Protein AF-A0A2W6TET0-F1 (afdb_monomer_lite)

Foldseek 3Di:
DVVVPDDDPDLAPVSVVVVCVVCVVCDPPPDPDDDDPPDDSNLCNLLVVPPVDDPVSSVVSNVVPDDDDD

pLDDT: mean 95.27, std 4.67, range [61.19, 98.25]

Secondary structure (DSSP, 8-state):
-GGGTS--S--SHHHHHHHHHHHGGGBTTTB-PPP--SSSHHHHHHTTT-TTS-HHHHHHHHHHT-----

Sequence (70 aa):
QFTDFLQVEDNSLAARDLLLDKYQGWIGSRWWILSNPTYGGWEGAAINNAWSLPADLRNGAKREALEVAR

Radius of gyration: 13.4 Å; chains: 1; bounding box: 26×30×34 Å

Structure (mmCIF, N/CA/C/O backbone):
data_AF-A0A2W6TET0-F1
#
_entry.id   AF-A0A2W6TET0-F1
#
loop_
_atom_site.group_PDB
_atom_site.id
_atom_site.type_symbol
_atom_site.label_atom_id
_atom_site.label_alt_id
_atom_site.label_comp_id
_atom_site.label_asym_id
_atom_site.label_entity_id
_atom_site.label_seq_id
_atom_site.pdbx_PDB_ins_code
_atom_site.Cartn_x
_atom_site.Cartn_y
_atom_site.Cartn_z
_atom_site.occupancy
_atom_site.B_iso_or_equiv
_atom_site.auth_seq_id
_atom_site.auth_comp_id
_atom_site.auth_asym_id
_atom_site.auth_atom_id
_atom_site.pdbx_PDB_model_num
ATOM 1 N N . GLN A 1 1 ? -3.823 4.396 3.510 1.00 87.81 1 GLN A N 1
ATOM 2 C CA . GLN A 1 1 ? -2.733 3.404 3.338 1.00 87.81 1 GLN A CA 1
ATOM 3 C C . GLN A 1 1 ? -2.039 3.191 4.682 1.00 87.81 1 GLN A C 1
ATOM 5 O O . GLN A 1 1 ? -2.191 4.040 5.543 1.00 87.81 1 GLN A O 1
ATOM 10 N N . PHE A 1 2 ? -1.285 2.102 4.903 1.00 93.56 2 PHE A N 1
ATOM 11 C CA . PHE A 1 2 ? -0.584 1.906 6.195 1.00 93.56 2 PHE A CA 1
ATOM 12 C C . PHE A 1 2 ? 0.393 3.032 6.546 1.00 93.56 2 PHE A C 1
ATOM 14 O O . PHE A 1 2 ? 0.503 3.396 7.710 1.00 93.56 2 PHE A O 1
ATOM 21 N N . THR A 1 3 ? 1.030 3.631 5.541 1.00 93.00 3 THR A N 1
ATOM 22 C CA . THR A 1 3 ? 1.961 4.757 5.700 1.00 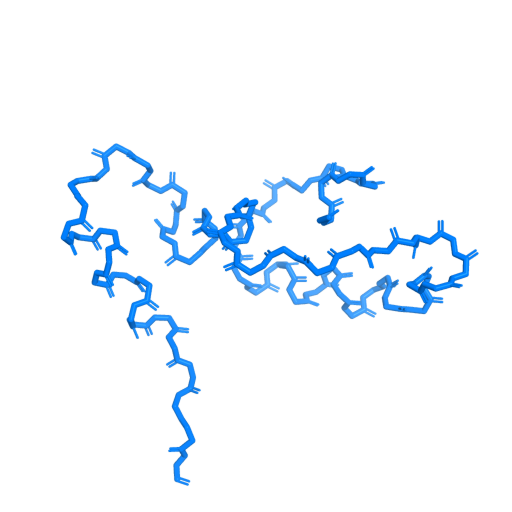93.00 3 THR A CA 1
ATOM 23 C C . THR A 1 3 ? 1.321 6.020 6.276 1.00 93.00 3 THR A C 1
ATOM 25 O O . THR A 1 3 ? 2.039 6.894 6.740 1.00 93.00 3 THR A O 1
ATOM 28 N N . ASP A 1 4 ? -0.011 6.114 6.285 1.00 95.81 4 ASP A N 1
ATOM 29 C CA . ASP A 1 4 ? -0.724 7.232 6.915 1.00 95.81 4 ASP A CA 1
ATOM 30 C C . ASP A 1 4 ? -0.784 7.081 8.446 1.00 95.81 4 ASP A C 1
ATOM 32 O O . ASP A 1 4 ? -1.095 8.036 9.154 1.00 95.81 4 ASP A O 1
ATOM 36 N N . PHE A 1 5 ? -0.504 5.880 8.966 1.00 95.56 5 PHE A N 1
ATOM 37 C CA . PHE A 1 5 ? -0.669 5.536 10.380 1.00 95.56 5 PHE A CA 1
ATOM 38 C C . PHE A 1 5 ? 0.617 5.052 11.056 1.00 95.56 5 PHE A C 1
ATOM 40 O O . PHE A 1 5 ? 0.707 5.087 12.283 1.00 95.56 5 PHE A O 1
ATOM 47 N N . LEU A 1 6 ? 1.594 4.573 10.282 1.00 94.75 6 LEU A N 1
ATOM 48 C CA . LEU A 1 6 ? 2.878 4.086 10.781 1.00 94.75 6 LEU A CA 1
ATOM 49 C C . LEU A 1 6 ? 3.977 4.171 9.721 1.00 94.75 6 LEU A C 1
ATOM 51 O O . LEU A 1 6 ? 3.708 4.245 8.522 1.00 94.75 6 LEU A O 1
ATOM 55 N N . GLN A 1 7 ? 5.226 4.095 10.175 1.00 94.69 7 GLN A N 1
ATOM 56 C CA . GLN A 1 7 ? 6.384 3.912 9.308 1.00 94.69 7 GLN A CA 1
ATOM 57 C C . GLN A 1 7 ? 6.495 2.445 8.876 1.00 94.69 7 GLN A C 1
ATOM 59 O O . GLN A 1 7 ? 6.519 1.537 9.706 1.00 94.69 7 GLN A O 1
ATOM 64 N N . VAL A 1 8 ? 6.549 2.219 7.564 1.00 94.88 8 VAL A N 1
ATOM 65 C CA . VAL A 1 8 ? 6.770 0.899 6.959 1.00 94.88 8 VAL A CA 1
ATOM 66 C C . VAL A 1 8 ? 8.262 0.772 6.652 1.00 94.88 8 VAL A C 1
ATOM 68 O O . VAL A 1 8 ? 8.722 1.354 5.675 1.00 94.88 8 VAL A O 1
ATOM 71 N N . GLU A 1 9 ? 9.010 0.057 7.496 1.00 94.94 9 GLU A N 1
ATOM 72 C CA . GLU A 1 9 ? 10.470 -0.109 7.335 1.00 94.94 9 GLU A CA 1
ATOM 73 C C . GLU A 1 9 ? 10.826 -1.090 6.206 1.00 94.94 9 GLU A C 1
ATOM 75 O O . GLU A 1 9 ? 11.701 -0.815 5.389 1.00 94.94 9 GLU A O 1
ATOM 80 N N . ASP A 1 10 ? 10.119 -2.223 6.136 1.00 96.69 10 ASP A N 1
ATOM 81 C CA . ASP A 1 10 ? 10.190 -3.174 5.024 1.00 96.69 10 ASP A CA 1
ATOM 82 C C . ASP A 1 10 ? 8.908 -3.079 4.193 1.00 96.69 10 ASP A C 1
ATOM 84 O O . ASP A 1 10 ? 7.817 -3.421 4.655 1.00 96.69 10 ASP A O 1
ATOM 88 N N . ASN A 1 11 ? 9.043 -2.600 2.956 1.00 96.19 11 ASN A N 1
ATOM 89 C CA . ASN A 1 11 ? 7.941 -2.487 2.009 1.00 96.19 11 ASN A CA 1
ATOM 90 C C . ASN A 1 11 ? 7.900 -3.671 1.029 1.00 96.19 11 ASN A C 1
ATOM 92 O O . ASN A 1 11 ? 7.857 -3.464 -0.184 1.00 96.19 11 ASN A O 1
ATOM 96 N N . SER A 1 12 ? 7.931 -4.899 1.546 1.00 97.00 12 SER A N 1
ATOM 97 C CA . SER A 1 12 ? 7.629 -6.137 0.816 1.00 97.00 12 SER A CA 1
ATOM 98 C C . SER A 1 12 ? 6.151 -6.528 0.982 1.00 97.00 12 SER A C 1
ATOM 100 O O . SER A 1 12 ? 5.508 -6.123 1.951 1.00 97.00 12 SER A O 1
ATOM 102 N N . LEU A 1 13 ? 5.578 -7.308 0.054 1.00 95.06 13 LEU A N 1
ATOM 103 C CA . LEU A 1 13 ? 4.181 -7.770 0.182 1.00 95.06 13 LEU A CA 1
ATOM 104 C C . LEU A 1 13 ? 3.976 -8.565 1.482 1.00 95.06 13 LEU A C 1
ATOM 106 O O . LEU A 1 13 ? 3.103 -8.223 2.273 1.00 95.06 13 LEU A O 1
ATOM 110 N N . ALA A 1 14 ? 4.874 -9.513 1.768 1.00 96.12 14 ALA A N 1
ATOM 111 C CA . ALA A 1 14 ? 4.825 -10.330 2.979 1.00 96.12 14 ALA A CA 1
ATOM 112 C C . ALA A 1 14 ? 4.900 -9.498 4.274 1.00 96.12 14 ALA A C 1
ATOM 114 O O . ALA A 1 14 ? 4.148 -9.745 5.215 1.00 96.12 14 ALA A O 1
ATOM 115 N N . ALA A 1 15 ? 5.766 -8.479 4.343 1.00 96.94 15 ALA A N 1
ATOM 116 C CA . ALA A 1 15 ? 5.827 -7.608 5.519 1.00 96.94 15 ALA A CA 1
ATOM 117 C C . ALA A 1 15 ? 4.547 -6.779 5.697 1.00 96.94 15 ALA A C 1
ATOM 119 O O . ALA A 1 15 ? 4.120 -6.522 6.825 1.00 96.94 15 ALA A O 1
ATOM 120 N N . ARG A 1 16 ? 3.902 -6.377 4.597 1.00 95.75 16 ARG A N 1
ATOM 121 C CA . ARG A 1 16 ? 2.618 -5.669 4.653 1.00 95.75 16 ARG A CA 1
ATOM 122 C C . ARG A 1 16 ? 1.483 -6.577 5.117 1.00 95.75 16 ARG A C 1
ATOM 124 O O . ARG A 1 16 ? 0.645 -6.096 5.877 1.00 95.75 16 ARG A O 1
ATOM 131 N N . ASP A 1 17 ? 1.486 -7.853 4.747 1.00 96.00 17 ASP A N 1
ATOM 132 C CA . ASP A 1 17 ? 0.523 -8.830 5.269 1.00 96.00 17 ASP A CA 1
ATOM 133 C C . ASP A 1 17 ? 0.694 -9.015 6.782 1.00 96.00 17 ASP A C 1
ATOM 135 O O . ASP A 1 17 ? -0.276 -8.933 7.529 1.00 96.00 17 ASP A O 1
ATOM 139 N N . LEU A 1 18 ? 1.935 -9.096 7.278 1.00 97.44 18 LEU A N 1
ATOM 140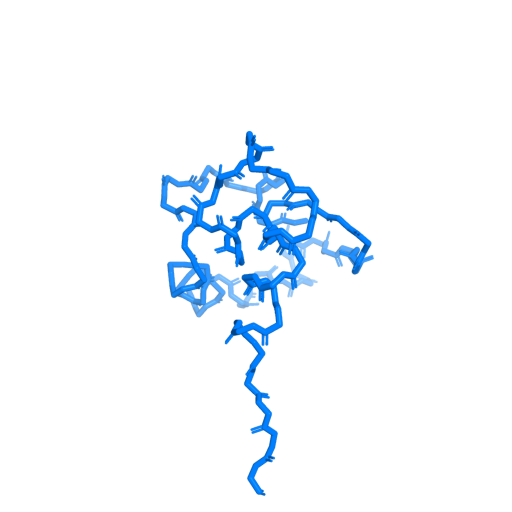 C CA . LEU A 1 18 ? 2.206 -9.139 8.722 1.00 97.44 18 LEU A CA 1
ATOM 141 C C . LEU A 1 18 ? 1.735 -7.870 9.459 1.00 97.44 18 LEU A C 1
ATOM 143 O O . LEU A 1 18 ? 1.266 -7.939 10.600 1.00 97.44 18 LEU A O 1
ATOM 147 N N . LEU A 1 19 ? 1.848 -6.693 8.831 1.00 96.81 19 LEU A N 1
ATOM 148 C CA . LEU A 1 19 ? 1.294 -5.447 9.374 1.00 96.81 19 LEU A CA 1
ATOM 149 C C . LEU A 1 19 ? -0.238 -5.479 9.409 1.00 96.81 19 LEU A C 1
ATOM 151 O O . LEU A 1 19 ? -0.825 -5.027 10.396 1.00 96.81 19 LEU A O 1
ATOM 155 N N . LEU A 1 20 ? -0.880 -6.012 8.365 1.00 96.19 20 LEU A N 1
ATOM 156 C CA . LEU A 1 20 ? -2.325 -6.217 8.345 1.00 96.19 20 LEU A CA 1
ATOM 157 C C . LEU A 1 20 ? -2.739 -7.147 9.484 1.00 96.19 20 LEU A C 1
ATOM 159 O O . LEU A 1 20 ? -3.577 -6.759 10.293 1.00 96.19 20 LEU A O 1
ATOM 163 N N . ASP A 1 21 ? -2.100 -8.307 9.616 1.00 98.12 21 ASP A N 1
ATOM 164 C CA . ASP A 1 21 ? -2.411 -9.283 10.659 1.00 98.12 21 ASP A CA 1
ATOM 165 C C . ASP A 1 21 ? -2.319 -8.677 12.059 1.00 98.12 21 ASP A C 1
ATOM 167 O O . ASP A 1 21 ? -3.210 -8.870 12.891 1.00 98.12 21 ASP A O 1
ATOM 171 N N . LYS A 1 22 ? -1.271 -7.882 12.301 1.00 97.62 22 LYS A N 1
ATOM 172 C CA . LYS A 1 22 ? -1.021 -7.228 13.587 1.00 97.62 22 LYS A CA 1
ATOM 173 C C . LYS A 1 22 ? -2.036 -6.133 13.921 1.00 97.62 22 LYS A C 1
ATOM 175 O O . LYS A 1 22 ? -2.381 -5.969 15.092 1.00 97.62 22 LYS A O 1
ATOM 180 N N . TYR A 1 23 ? -2.478 -5.354 12.933 1.00 97.38 23 TYR A N 1
ATOM 181 C CA . TYR A 1 23 ? -3.253 -4.128 13.164 1.00 97.38 23 TYR A CA 1
ATOM 182 C C . TYR A 1 23 ? -4.682 -4.151 12.608 1.00 97.38 23 TYR A C 1
ATOM 184 O O . TYR A 1 23 ? -5.407 -3.176 12.794 1.00 97.38 23 TYR A O 1
ATOM 192 N N . GLN A 1 24 ? -5.140 -5.240 11.983 1.00 97.19 24 GLN A N 1
ATOM 193 C CA . GLN A 1 24 ? -6.478 -5.329 11.379 1.00 97.19 24 GLN A CA 1
ATOM 194 C C . GLN A 1 24 ? -7.612 -4.947 12.343 1.00 97.19 24 GLN A C 1
ATOM 196 O O . GLN A 1 24 ? -8.551 -4.267 11.938 1.00 97.19 24 GLN A O 1
ATOM 201 N N . GLY A 1 25 ? -7.496 -5.268 13.638 1.00 98.12 25 GLY A N 1
ATOM 202 C CA . GLY A 1 25 ? -8.495 -4.897 14.652 1.00 98.12 25 GLY A CA 1
ATOM 203 C C . GLY A 1 25 ? -8.620 -3.387 14.921 1.00 98.12 25 GLY A C 1
ATOM 204 O O . GLY A 1 25 ? -9.549 -2.951 15.601 1.00 98.12 25 GLY A O 1
ATOM 205 N N . TRP A 1 26 ? -7.689 -2.570 14.423 1.00 97.94 26 TRP A N 1
ATOM 206 C CA . TRP A 1 26 ? -7.731 -1.108 14.541 1.00 97.94 26 TRP A CA 1
ATOM 207 C C . TRP A 1 26 ? -8.440 -0.444 13.357 1.00 97.94 26 TRP A C 1
ATOM 209 O O . TRP A 1 26 ? -8.845 0.717 13.465 1.00 97.94 26 TRP A O 1
ATOM 219 N N . ILE A 1 27 ? -8.620 -1.161 12.246 1.00 97.00 27 ILE A N 1
ATOM 220 C CA . ILE A 1 27 ? -9.320 -0.651 11.067 1.00 97.00 27 ILE A CA 1
ATOM 221 C C . ILE A 1 27 ? -10.805 -0.464 11.417 1.00 97.00 27 ILE A C 1
ATOM 223 O O . ILE A 1 27 ? -11.459 -1.371 11.919 1.00 97.00 27 ILE A O 1
ATOM 227 N N . GLY A 1 28 ? -11.330 0.741 11.192 1.00 96.75 28 GLY A N 1
ATOM 228 C CA . GLY A 1 28 ? -12.709 1.129 11.507 1.00 96.75 28 GLY A CA 1
ATOM 229 C C . GLY A 1 28 ? -12.948 1.611 12.944 1.00 96.75 28 GLY A C 1
ATOM 230 O O . GLY A 1 28 ? -14.039 2.098 13.231 1.00 96.75 28 GLY A O 1
ATOM 231 N N . SER A 1 29 ? -11.953 1.525 13.834 1.00 96.50 29 SER A N 1
ATOM 232 C CA . SER A 1 29 ? -12.068 1.975 15.235 1.00 96.50 29 SER A CA 1
ATOM 233 C C . SER A 1 29 ? -11.030 3.027 15.630 1.00 96.50 29 SER A C 1
ATOM 235 O O . SER A 1 29 ? -11.344 3.973 16.349 1.00 96.50 29 SER A O 1
ATOM 237 N N . ARG A 1 30 ? -9.791 2.866 15.158 1.00 97.50 30 ARG A N 1
ATOM 238 C CA . ARG A 1 30 ? -8.678 3.810 15.352 1.00 97.50 30 ARG A CA 1
ATOM 239 C C . ARG A 1 30 ? -8.145 4.327 14.023 1.00 97.50 30 ARG A C 1
ATOM 241 O O . ARG A 1 30 ? -7.702 5.468 13.945 1.00 97.50 30 ARG A O 1
ATOM 248 N N . TRP A 1 31 ? -8.177 3.487 12.989 1.00 97.75 31 TRP A N 1
ATOM 249 C CA . TRP A 1 31 ? -7.754 3.820 11.634 1.00 97.75 31 TRP A CA 1
ATOM 250 C C . TRP A 1 31 ? -8.952 3.785 10.693 1.00 97.75 31 TRP A C 1
ATOM 252 O O . TRP A 1 31 ? -9.502 2.721 10.411 1.00 97.75 31 TRP A O 1
ATOM 262 N N . TRP A 1 32 ? -9.337 4.941 10.162 1.00 97.38 32 TRP A N 1
ATOM 263 C CA . TRP A 1 32 ? -10.329 5.024 9.092 1.00 97.38 32 TRP A CA 1
ATOM 264 C C . TRP A 1 32 ? -9.607 5.024 7.752 1.00 97.38 32 TRP A C 1
ATOM 266 O O . TRP A 1 32 ? -9.036 6.028 7.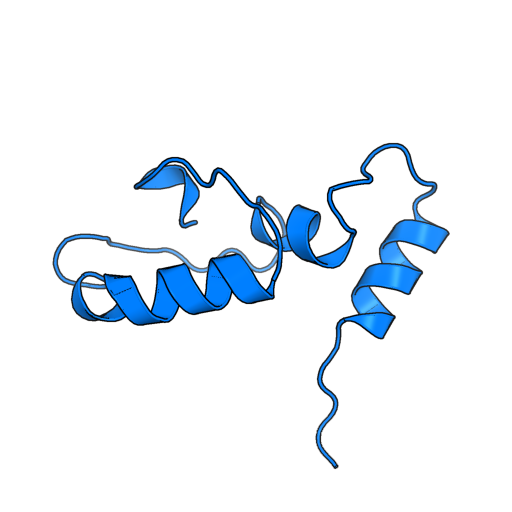332 1.00 97.38 32 TRP A O 1
ATOM 276 N N . ILE A 1 33 ? -9.585 3.858 7.109 1.00 95.25 33 ILE A N 1
ATOM 277 C CA . ILE A 1 33 ? -8.872 3.640 5.851 1.00 95.25 33 ILE A CA 1
ATOM 278 C C . ILE A 1 33 ? -9.843 3.796 4.685 1.00 95.25 33 ILE A C 1
ATOM 280 O O . ILE A 1 33 ? -10.893 3.160 4.657 1.00 95.25 33 ILE A O 1
ATOM 284 N N . LEU A 1 34 ? -9.461 4.606 3.698 1.00 95.19 34 LEU A N 1
ATOM 285 C CA . LEU A 1 34 ? -10.163 4.706 2.422 1.00 95.19 34 LEU A CA 1
ATOM 286 C C . LEU A 1 34 ? -9.517 3.790 1.381 1.00 95.19 34 LEU A C 1
ATOM 288 O O . LEU A 1 34 ? -8.290 3.650 1.326 1.00 95.19 34 LEU A O 1
ATOM 292 N N . SER A 1 35 ? -10.346 3.191 0.528 1.00 94.50 35 SER A N 1
ATOM 293 C CA . SER A 1 35 ? -9.886 2.401 -0.611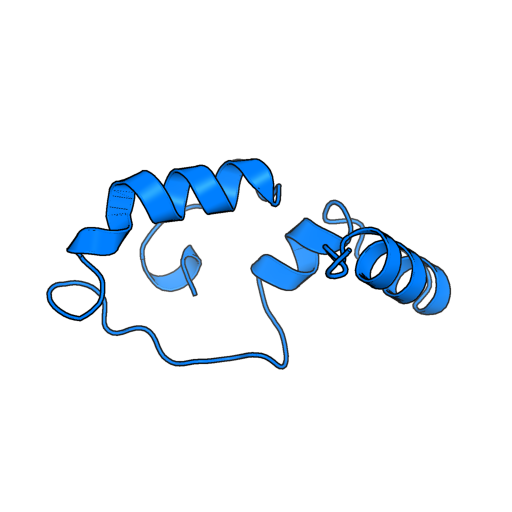 1.00 94.50 35 SER A CA 1
ATOM 294 C C . SER A 1 35 ? -9.186 3.294 -1.638 1.00 94.50 35 SER A C 1
ATOM 296 O O . SER A 1 35 ? -9.790 4.236 -2.151 1.00 94.50 35 SER A O 1
ATOM 298 N N . ASN A 1 36 ? -7.939 2.966 -1.983 1.00 94.69 36 ASN A N 1
ATOM 299 C CA . ASN A 1 36 ? -7.211 3.575 -3.098 1.00 94.69 36 ASN A CA 1
ATOM 300 C C . ASN A 1 36 ? -6.533 2.478 -3.942 1.00 94.69 36 ASN A C 1
ATOM 302 O O . ASN A 1 36 ? -5.385 2.121 -3.658 1.00 94.69 36 ASN A O 1
ATOM 306 N N . PRO A 1 37 ? -7.235 1.936 -4.955 1.00 94.88 37 PRO A N 1
ATOM 307 C CA . PRO A 1 37 ? -6.704 0.897 -5.836 1.00 94.88 37 PRO A CA 1
ATOM 308 C C . PRO A 1 37 ? -5.847 1.449 -6.988 1.00 94.88 37 PRO A C 1
ATOM 310 O O . PRO A 1 37 ? -5.332 0.669 -7.782 1.00 94.88 37 PRO A O 1
ATOM 313 N N . THR A 1 38 ? -5.691 2.771 -7.108 1.00 94.56 38 THR A N 1
ATOM 314 C CA . THR A 1 38 ? -4.993 3.385 -8.248 1.00 94.56 38 THR A CA 1
ATOM 315 C C . THR A 1 38 ? -3.488 3.501 -8.014 1.00 94.56 38 THR A C 1
ATOM 317 O O . THR A 1 38 ? -2.722 3.337 -8.959 1.00 94.56 38 THR A O 1
ATOM 320 N N . TYR A 1 39 ? -3.051 3.798 -6.783 1.00 93.81 39 TYR A N 1
ATOM 321 C CA . TYR A 1 39 ? -1.629 3.988 -6.470 1.00 93.81 39 TYR A CA 1
ATOM 322 C C . TYR A 1 39 ? -1.297 3.861 -4.977 1.00 93.81 39 TYR A C 1
ATOM 324 O O . TYR A 1 39 ? -2.167 3.903 -4.101 1.00 93.81 39 TYR A O 1
ATOM 332 N N . GLY A 1 40 ? 0.004 3.810 -4.689 1.00 94.19 40 GLY A N 1
ATOM 333 C CA . GLY A 1 40 ? 0.626 4.196 -3.419 1.00 94.19 40 GLY A CA 1
ATOM 334 C C . GLY A 1 40 ? 1.576 3.139 -2.868 1.00 94.19 40 GLY A C 1
ATOM 335 O O . GLY A 1 40 ? 2.111 2.347 -3.633 1.00 94.19 40 GLY A O 1
ATOM 336 N N . GLY A 1 41 ? 1.835 3.129 -1.556 1.00 93.31 41 GLY A N 1
ATOM 337 C CA . GLY A 1 41 ? 2.950 2.343 -0.997 1.00 93.31 41 GLY A CA 1
ATOM 338 C C . GLY A 1 41 ? 2.896 0.836 -1.304 1.00 93.31 41 GLY A C 1
ATOM 339 O O . GLY A 1 41 ? 3.935 0.200 -1.466 1.00 93.31 41 GLY A O 1
ATOM 340 N N . TRP A 1 42 ? 1.688 0.282 -1.454 1.00 94.44 42 TRP A N 1
ATOM 341 C CA . TRP A 1 42 ? 1.460 -1.113 -1.848 1.00 94.44 42 TRP A CA 1
ATOM 342 C C . TRP A 1 42 ? 1.920 -1.422 -3.283 1.00 94.44 42 TRP A C 1
ATOM 344 O O . TRP A 1 42 ? 2.351 -2.537 -3.555 1.00 94.44 42 TRP A O 1
ATOM 354 N N . GLU A 1 43 ? 1.883 -0.445 -4.194 1.00 95.81 43 GLU A N 1
ATOM 355 C CA . GLU A 1 43 ? 2.366 -0.608 -5.568 1.00 95.81 43 GLU A CA 1
ATOM 356 C C . GLU A 1 43 ? 3.883 -0.802 -5.580 1.00 95.81 43 GLU A C 1
ATOM 358 O O . GLU A 1 43 ? 4.390 -1.668 -6.289 1.00 95.81 43 GLU A O 1
ATOM 363 N N . GLY A 1 44 ? 4.594 -0.036 -4.742 1.00 96.12 44 GLY A N 1
ATOM 364 C CA . GLY A 1 44 ? 6.035 -0.182 -4.547 1.00 96.12 44 GLY A CA 1
ATOM 365 C C . GLY A 1 44 ? 6.407 -1.593 -4.099 1.00 96.12 44 GLY A C 1
ATOM 366 O O . GLY A 1 44 ? 7.342 -2.174 -4.643 1.00 96.12 44 GLY A O 1
ATOM 367 N N . ALA A 1 45 ? 5.627 -2.182 -3.190 1.00 96.44 45 ALA A N 1
ATOM 368 C CA . ALA A 1 45 ? 5.862 -3.542 -2.712 1.00 96.44 45 ALA A CA 1
ATOM 369 C C . ALA A 1 45 ? 5.759 -4.596 -3.827 1.00 96.44 45 ALA A C 1
ATOM 371 O O . ALA A 1 45 ? 6.584 -5.504 -3.885 1.00 96.44 45 ALA A O 1
ATOM 372 N N . ALA A 1 46 ? 4.813 -4.437 -4.758 1.00 96.19 46 ALA A N 1
ATOM 373 C CA . ALA A 1 46 ? 4.637 -5.351 -5.890 1.00 96.19 46 ALA A CA 1
ATOM 374 C C . ALA A 1 46 ? 5.764 -5.275 -6.940 1.00 96.19 46 ALA A C 1
ATOM 376 O O . ALA A 1 46 ? 5.894 -6.173 -7.766 1.00 96.19 46 ALA A O 1
ATOM 377 N N . ILE A 1 47 ? 6.578 -4.213 -6.929 1.00 97.19 47 ILE A N 1
ATOM 378 C CA . ILE A 1 47 ? 7.702 -4.023 -7.863 1.00 97.19 47 ILE A CA 1
ATOM 379 C C . ILE A 1 47 ? 9.064 -4.014 -7.157 1.00 97.19 47 ILE A C 1
ATOM 381 O O . ILE A 1 47 ? 10.032 -3.476 -7.694 1.00 97.19 47 ILE A O 1
ATOM 385 N N . ASN A 1 48 ? 9.142 -4.547 -5.933 1.00 96.06 48 ASN A N 1
ATOM 386 C CA . ASN A 1 48 ? 10.350 -4.530 -5.101 1.00 96.06 48 ASN A CA 1
ATOM 387 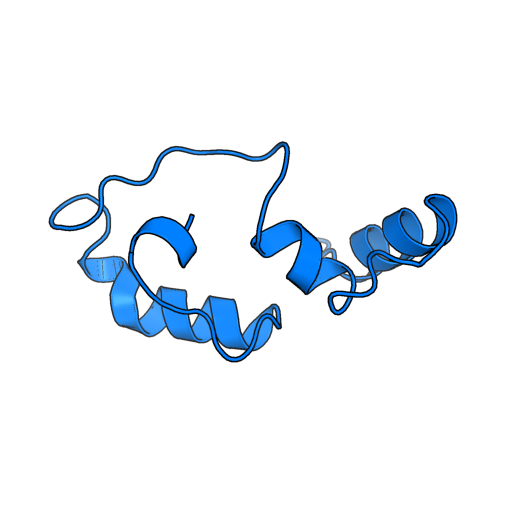C C . ASN A 1 48 ? 10.968 -3.122 -4.942 1.00 96.06 48 ASN A C 1
ATOM 389 O O . ASN A 1 48 ? 12.182 -2.935 -4.977 1.00 96.06 48 ASN A O 1
ATOM 393 N N . ASN A 1 49 ? 10.114 -2.104 -4.829 1.00 96.75 49 ASN A N 1
ATOM 394 C CA . ASN A 1 49 ? 10.468 -0.687 -4.715 1.00 96.75 49 ASN A CA 1
ATOM 395 C C . ASN A 1 49 ? 11.304 -0.130 -5.892 1.00 96.75 49 ASN A C 1
ATOM 397 O O . ASN A 1 49 ? 11.840 0.976 -5.808 1.00 96.75 49 ASN A O 1
ATOM 401 N N . ALA A 1 50 ? 11.384 -0.850 -7.017 1.00 97.12 50 ALA A N 1
ATOM 402 C CA . ALA A 1 50 ? 12.245 -0.530 -8.152 1.00 97.12 50 ALA A CA 1
ATOM 403 C C . ALA A 1 50 ? 11.601 0.482 -9.124 1.00 97.12 50 ALA A C 1
ATOM 405 O O . ALA A 1 50 ? 11.340 0.198 -10.294 1.00 97.12 50 ALA A O 1
ATOM 406 N N . TRP A 1 51 ? 11.338 1.700 -8.643 1.00 96.31 51 TRP A N 1
ATOM 407 C CA . TRP A 1 51 ? 10.675 2.764 -9.416 1.00 96.31 51 TRP A CA 1
ATOM 408 C C . TRP A 1 51 ? 11.461 3.261 -10.631 1.00 96.31 51 TRP A C 1
ATOM 410 O O . TRP A 1 51 ? 10.862 3.798 -11.561 1.00 96.31 51 TRP A O 1
ATOM 420 N N . SER A 1 52 ? 12.781 3.072 -10.635 1.00 97.69 52 SER A N 1
ATOM 421 C CA . SER A 1 52 ? 13.656 3.417 -11.759 1.00 97.69 52 SER A CA 1
ATOM 422 C C . SER A 1 52 ? 13.507 2.475 -12.956 1.00 97.69 52 SER A C 1
ATOM 424 O O . SER A 1 52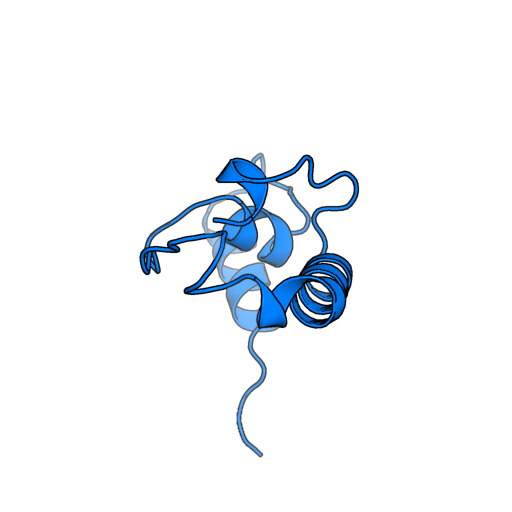 ? 14.029 2.779 -14.029 1.00 97.69 52 SER A O 1
ATOM 426 N N . LEU A 1 53 ? 12.806 1.344 -12.803 1.00 97.06 53 LEU A N 1
ATOM 427 C CA . LEU A 1 53 ? 12.576 0.421 -13.905 1.00 97.06 53 LEU A CA 1
ATOM 428 C C . LEU A 1 53 ? 11.637 1.021 -14.970 1.00 97.06 53 LEU A C 1
ATOM 430 O O . LEU A 1 53 ? 10.642 1.684 -14.638 1.00 97.06 53 LEU A O 1
ATOM 434 N N . PRO A 1 54 ? 11.891 0.711 -16.255 1.00 98.19 54 PRO A N 1
ATOM 435 C CA . PRO A 1 54 ? 10.940 0.908 -17.340 1.00 98.19 54 PRO A CA 1
ATOM 436 C C . PRO A 1 54 ? 9.524 0.415 -17.004 1.00 98.19 54 PRO A C 1
ATOM 438 O O . PRO A 1 54 ? 9.320 -0.530 -16.235 1.00 98.19 54 PRO A O 1
ATOM 441 N N . ALA A 1 55 ? 8.516 1.088 -17.563 1.00 97.50 55 ALA A N 1
ATOM 442 C CA . ALA A 1 55 ? 7.113 0.842 -17.227 1.00 97.50 55 ALA A CA 1
ATOM 443 C C . ALA A 1 55 ? 6.650 -0.588 -17.558 1.00 97.50 55 ALA A C 1
ATOM 445 O O . ALA A 1 55 ? 5.855 -1.162 -16.820 1.00 97.50 55 ALA A O 1
ATOM 446 N N . ASP A 1 56 ? 7.153 -1.170 -18.642 1.00 98.25 56 ASP A N 1
ATOM 447 C CA . ASP A 1 56 ? 6.893 -2.548 -19.057 1.00 98.25 56 ASP A CA 1
ATOM 448 C C . ASP A 1 56 ? 7.409 -3.566 -18.033 1.00 98.25 56 ASP A C 1
ATOM 450 O O . ASP A 1 56 ? 6.659 -4.472 -17.665 1.00 98.25 56 ASP A O 1
ATOM 454 N N . LEU A 1 57 ? 8.618 -3.367 -17.495 1.00 98.25 57 LEU A N 1
ATOM 455 C CA . LEU A 1 57 ? 9.177 -4.219 -16.440 1.00 98.25 57 LEU A CA 1
ATOM 456 C C . LEU A 1 57 ? 8.396 -4.086 -15.129 1.00 98.25 57 LEU A C 1
ATOM 458 O O . LEU A 1 57 ? 8.065 -5.094 -14.507 1.00 98.25 57 LEU A O 1
ATOM 462 N N . ARG A 1 58 ? 8.009 -2.862 -14.742 1.00 98.06 58 ARG A N 1
ATOM 463 C CA . ARG A 1 58 ? 7.138 -2.648 -13.569 1.00 98.06 58 ARG A CA 1
ATOM 464 C C . ARG A 1 58 ? 5.783 -3.335 -13.739 1.00 98.06 58 ARG A C 1
ATOM 466 O O . ARG A 1 58 ? 5.286 -3.961 -12.809 1.00 98.06 58 ARG A O 1
ATOM 473 N N . ASN A 1 59 ? 5.187 -3.252 -14.927 1.00 97.12 59 ASN A N 1
ATOM 474 C CA . ASN A 1 59 ? 3.927 -3.929 -15.230 1.00 97.12 59 ASN A CA 1
ATOM 475 C C . ASN A 1 59 ? 4.077 -5.458 -15.276 1.00 97.12 59 ASN A C 1
ATOM 477 O O . ASN A 1 59 ? 3.138 -6.166 -14.922 1.00 97.12 59 ASN A O 1
ATOM 481 N N . GLY A 1 60 ? 5.231 -5.973 -15.713 1.00 98.00 60 GLY A N 1
ATOM 482 C CA . GLY A 1 60 ? 5.596 -7.389 -15.619 1.00 98.00 60 GLY A CA 1
ATOM 483 C C . GLY A 1 60 ? 5.600 -7.874 -14.171 1.00 98.00 60 GLY A C 1
ATOM 484 O O . GLY A 1 60 ? 4.803 -8.742 -13.832 1.00 98.00 60 GLY A O 1
ATOM 485 N N . ALA A 1 61 ? 6.378 -7.218 -13.307 1.00 97.06 61 ALA A N 1
ATOM 486 C CA . ALA A 1 61 ? 6.466 -7.552 -11.883 1.00 97.06 61 ALA A CA 1
ATOM 487 C C . ALA A 1 61 ? 5.094 -7.533 -11.181 1.00 97.06 61 ALA A C 1
ATOM 489 O O . ALA A 1 61 ? 4.746 -8.466 -10.464 1.00 97.06 61 ALA A O 1
ATOM 490 N N . LYS A 1 62 ? 4.251 -6.527 -11.461 1.00 96.12 62 LYS A N 1
ATOM 491 C CA . LYS A 1 62 ? 2.878 -6.481 -10.923 1.00 96.12 62 LYS A CA 1
ATOM 492 C C . LYS A 1 62 ? 2.023 -7.680 -11.334 1.00 96.12 62 LYS A C 1
ATOM 494 O O . LYS A 1 62 ? 1.181 -8.099 -10.552 1.00 96.12 62 LYS A O 1
ATOM 499 N N . ARG A 1 63 ? 2.191 -8.194 -12.559 1.00 96.56 63 ARG A N 1
ATOM 500 C CA . ARG A 1 63 ? 1.461 -9.378 -13.042 1.00 96.56 63 ARG A CA 1
ATOM 501 C C . ARG A 1 63 ? 1.978 -10.661 -12.403 1.00 96.56 63 ARG A C 1
ATOM 503 O O . ARG A 1 63 ? 1.176 -11.525 -12.081 1.00 96.56 63 ARG A O 1
ATOM 510 N N . GLU A 1 64 ? 3.288 -10.769 -12.210 1.00 95.81 64 GLU A N 1
ATOM 511 C CA . GLU A 1 64 ? 3.917 -11.904 -11.523 1.00 95.81 64 GLU A CA 1
ATOM 512 C C . GLU A 1 64 ? 3.518 -11.980 -10.045 1.00 95.81 64 GLU A C 1
ATOM 514 O O . GLU A 1 64 ? 3.400 -13.071 -9.499 1.00 95.81 64 GLU A O 1
ATOM 519 N N . ALA A 1 65 ? 3.247 -10.834 -9.417 1.00 94.00 65 ALA A N 1
ATOM 520 C CA . ALA A 1 65 ? 2.770 -10.748 -8.040 1.00 94.00 65 ALA A CA 1
ATOM 521 C C . ALA A 1 65 ? 1.287 -11.137 -7.850 1.00 94.00 65 ALA A C 1
ATOM 523 O O . ALA A 1 65 ? 0.795 -11.104 -6.723 1.00 94.00 65 ALA A O 1
ATOM 524 N N . LEU A 1 66 ? 0.545 -11.455 -8.918 1.00 93.69 66 LEU A N 1
ATOM 525 C CA . LEU A 1 66 ? -0.864 -11.835 -8.809 1.00 93.69 66 LEU A CA 1
ATOM 526 C C . LEU A 1 66 ? -1.010 -13.272 -8.298 1.00 93.69 66 LEU A C 1
ATOM 528 O O . LEU A 1 66 ? -0.548 -14.218 -8.935 1.00 93.69 66 LEU A O 1
ATOM 532 N N . GLU A 1 67 ? -1.765 -13.450 -7.216 1.00 91.19 67 GLU A N 1
ATOM 533 C CA . GLU A 1 67 ? -2.271 -14.765 -6.820 1.00 91.19 67 GLU A CA 1
ATOM 534 C C . GLU A 1 67 ? -3.529 -15.103 -7.627 1.00 91.19 67 GLU A C 1
ATOM 536 O O . GLU A 1 67 ? -4.639 -14.661 -7.326 1.00 91.19 67 GLU A O 1
ATOM 541 N N . VAL A 1 68 ? -3.354 -15.864 -8.707 1.00 90.25 68 VAL A N 1
ATOM 542 C CA . VAL A 1 68 ? -4.470 -16.314 -9.547 1.00 90.25 68 VAL A CA 1
ATOM 543 C C . VAL A 1 68 ? -5.182 -17.503 -8.900 1.00 90.25 68 VAL A C 1
ATOM 545 O O . VAL A 1 68 ? -4.539 -18.434 -8.413 1.00 90.25 68 VAL A O 1
ATOM 548 N N . ALA A 1 69 ? -6.517 -17.484 -8.900 1.00 85.75 69 ALA A N 1
ATOM 549 C CA . ALA A 1 69 ? -7.309 -18.622 -8.443 1.00 85.75 69 ALA A CA 1
ATOM 550 C C . ALA A 1 69 ? -6.957 -19.877 -9.266 1.00 85.75 69 ALA A C 1
ATOM 552 O O . ALA A 1 69 ? -6.847 -19.798 -10.493 1.00 85.75 69 ALA A O 1
ATOM 553 N N . ARG A 1 70 ? -6.756 -21.008 -8.580 1.00 61.19 70 ARG A N 1
ATOM 554 C CA . ARG A 1 70 ? -6.583 -22.330 -9.202 1.00 61.19 70 ARG A CA 1
ATOM 555 C C . ARG A 1 70 ? -7.915 -22.951 -9.586 1.00 61.19 70 ARG A C 1
ATOM 557 O O . ARG A 1 70 ? -8.882 -22.774 -8.813 1.00 61.19 70 ARG A O 1
#